Protein AF-A0A2N9I9S3-F1 (afdb_monomer_lite)

Foldseek 3Di:
DDDDDDDDDDDDDDDDDDDDDDDDDDDDDDDDDDDDDDDDDDDDDPDDDDDPPPDVVVVVVVVVVVVVVVVVVVVVVVVVVVVVVVVVVVVVVVVCVVVVPDDPCNVVVVPDDDPPPDDQQDQDDDPVPDDPVVSVVSVVVNCVVVVPD

pLDDT: mean 73.07, std 22.58, range [35.75, 98.62]

Structure (mmCIF, N/CA/C/O backbone):
data_AF-A0A2N9I9S3-F1
#
_entry.id   AF-A0A2N9I9S3-F1
#
loop_
_atom_site.group_PDB
_atom_site.id
_atom_site.type_symbol
_atom_site.label_atom_id
_atom_site.label_alt_id
_atom_site.label_comp_id
_atom_site.label_asym_id
_atom_site.label_entity_id
_atom_site.label_seq_id
_atom_site.pdbx_PDB_ins_code
_atom_site.Cartn_x
_atom_site.Cartn_y
_atom_site.Cartn_z
_atom_site.occupancy
_atom_site.B_iso_or_equiv
_atom_site.auth_seq_id
_atom_site.auth_comp_id
_atom_site.auth_asym_id
_atom_site.auth_atom_id
_atom_site.pdbx_PDB_model_num
ATOM 1 N N . MET A 1 1 ? 39.244 23.493 1.416 1.00 38.31 1 MET A N 1
ATOM 2 C CA . MET A 1 1 ? 38.904 24.466 0.357 1.00 38.31 1 MET A CA 1
ATOM 3 C C . MET A 1 1 ? 38.031 23.778 -0.684 1.00 38.31 1 MET A C 1
ATOM 5 O O . MET A 1 1 ? 38.474 22.745 -1.152 1.00 38.31 1 MET A O 1
ATOM 9 N N . ALA A 1 2 ? 36.848 24.363 -0.954 1.00 42.53 2 ALA A N 1
ATOM 10 C CA . ALA A 1 2 ? 35.969 24.317 -2.148 1.00 42.53 2 ALA A CA 1
ATOM 11 C C . ALA A 1 2 ? 35.662 22.952 -2.833 1.00 42.53 2 ALA A C 1
ATOM 13 O O . ALA A 1 2 ? 36.519 22.095 -2.947 1.00 42.53 2 ALA A O 1
ATOM 14 N N . LEU A 1 3 ? 34.470 22.667 -3.371 1.00 46.28 3 LEU A N 1
ATOM 15 C CA . LEU A 1 3 ? 33.440 23.550 -3.925 1.00 46.28 3 LEU A CA 1
ATOM 16 C C . LEU A 1 3 ? 32.084 22.808 -3.963 1.00 46.28 3 LEU A C 1
ATOM 18 O O . LEU A 1 3 ? 32.002 21.702 -4.498 1.00 46.28 3 LEU A O 1
ATOM 22 N N . LEU A 1 4 ? 31.023 23.417 -3.419 1.00 49.56 4 LEU A N 1
ATOM 23 C CA . LEU A 1 4 ? 29.641 22.952 -3.585 1.00 49.56 4 LEU A CA 1
ATOM 24 C C . LEU A 1 4 ? 29.190 23.186 -5.035 1.00 49.56 4 LEU A C 1
ATOM 26 O O . LEU A 1 4 ? 29.350 24.286 -5.561 1.00 49.56 4 LEU A O 1
ATOM 30 N N . ARG A 1 5 ? 28.601 22.170 -5.678 1.00 47.72 5 ARG A N 1
ATOM 31 C CA . ARG A 1 5 ? 27.991 22.300 -7.009 1.00 47.72 5 ARG A CA 1
ATOM 32 C C . ARG A 1 5 ? 26.516 22.680 -6.860 1.00 47.72 5 ARG A C 1
ATOM 34 O O . ARG A 1 5 ? 25.738 21.943 -6.261 1.00 47.72 5 ARG A O 1
ATOM 41 N N . SER A 1 6 ? 26.176 23.844 -7.400 1.00 46.59 6 SER A N 1
ATOM 42 C CA . SER A 1 6 ? 24.866 24.482 -7.322 1.00 46.59 6 SER A CA 1
ATOM 43 C C . SER A 1 6 ? 23.757 23.760 -8.093 1.00 46.59 6 SER A C 1
ATOM 45 O O . SER A 1 6 ? 23.956 23.189 -9.164 1.00 46.59 6 SER A O 1
ATOM 47 N N . ARG A 1 7 ? 22.578 23.871 -7.481 1.00 46.78 7 ARG A N 1
ATOM 48 C CA . ARG A 1 7 ? 21.200 23.598 -7.903 1.00 46.78 7 ARG A CA 1
ATOM 49 C C . ARG A 1 7 ? 20.900 24.075 -9.335 1.00 46.78 7 ARG A C 1
ATOM 51 O O . ARG A 1 7 ? 21.162 25.226 -9.662 1.00 46.78 7 ARG A O 1
ATOM 58 N N . GLY A 1 8 ? 20.332 23.192 -10.160 1.00 42.22 8 GLY A N 1
ATOM 59 C CA . GLY A 1 8 ? 19.790 23.526 -11.478 1.00 42.22 8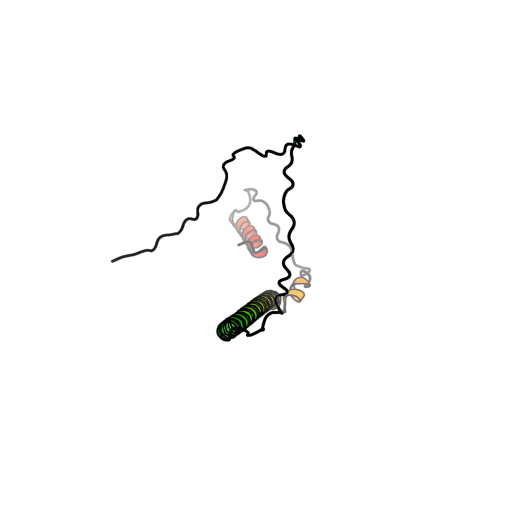 GLY A CA 1
ATOM 60 C C . GLY A 1 8 ? 18.335 23.983 -11.377 1.00 42.22 8 GLY A C 1
ATOM 61 O O . GLY A 1 8 ? 17.495 23.248 -10.861 1.00 42.22 8 GLY A O 1
ATOM 62 N N . GLU A 1 9 ? 18.049 25.186 -11.868 1.00 42.16 9 GLU A N 1
ATOM 63 C CA . GLU A 1 9 ? 16.698 25.675 -12.161 1.00 42.16 9 GLU A CA 1
ATOM 64 C C . GLU A 1 9 ? 16.420 25.511 -13.662 1.00 42.16 9 GLU A C 1
ATOM 66 O O . GLU A 1 9 ? 17.283 25.773 -14.499 1.00 42.16 9 GLU A O 1
ATOM 71 N N . ILE A 1 10 ? 15.218 25.041 -13.998 1.00 48.66 10 ILE A N 1
ATOM 72 C CA . ILE A 1 10 ? 14.730 24.842 -15.368 1.00 48.66 10 ILE A CA 1
ATOM 73 C C . ILE A 1 10 ? 13.762 25.996 -15.676 1.00 48.66 10 ILE A C 1
ATOM 75 O O . ILE A 1 10 ? 12.840 26.195 -14.882 1.00 48.66 10 ILE A O 1
ATOM 79 N N . PRO A 1 11 ? 13.893 26.741 -16.791 1.00 42.91 11 PRO A N 1
ATOM 80 C CA . PRO A 1 11 ? 12.895 27.737 -17.171 1.00 42.91 11 PRO A CA 1
ATOM 81 C C . PRO A 1 11 ? 11.671 27.073 -17.824 1.00 42.91 11 PRO A C 1
ATOM 83 O O . PRO A 1 11 ? 11.809 26.233 -18.714 1.00 42.91 11 PRO A O 1
ATOM 86 N N . SER A 1 12 ? 10.472 27.476 -17.405 1.00 47.69 12 SER A N 1
ATOM 87 C CA . SER A 1 12 ? 9.188 27.084 -18.007 1.00 47.69 12 SER A CA 1
ATOM 88 C C . SER A 1 12 ? 8.994 27.696 -19.408 1.00 47.69 12 SER A C 1
ATOM 90 O O . SER A 1 12 ? 9.326 28.869 -19.590 1.00 47.69 12 SER A O 1
ATOM 92 N N . PRO A 1 13 ? 8.395 26.984 -20.386 1.00 44.16 13 PRO A N 1
ATOM 93 C CA . PRO A 1 13 ? 8.016 27.562 -21.669 1.00 44.16 13 PRO A CA 1
ATOM 94 C C . PRO A 1 13 ? 6.534 27.971 -21.676 1.00 44.16 13 PRO A C 1
ATOM 96 O O . PRO A 1 13 ? 5.639 27.143 -21.531 1.00 44.16 13 PRO A O 1
ATOM 99 N N . GLY A 1 14 ? 6.279 29.258 -21.886 1.00 37.25 14 GLY A N 1
ATOM 100 C CA . GLY A 1 14 ? 4.961 29.837 -22.160 1.00 37.25 14 GLY A CA 1
ATOM 101 C C . GLY A 1 14 ? 5.047 31.352 -21.981 1.00 37.25 14 GLY A C 1
ATOM 102 O O . GLY A 1 14 ? 5.722 31.813 -21.073 1.00 37.25 14 GLY A O 1
ATOM 103 N N . GLN A 1 15 ? 4.450 32.222 -22.782 1.00 37.81 15 GLN A N 1
ATOM 104 C CA . GLN A 1 15 ? 3.574 32.109 -23.941 1.00 37.81 15 GLN A CA 1
ATOM 105 C C . GLN A 1 15 ? 3.516 33.556 -24.475 1.00 37.81 15 GLN A C 1
ATOM 107 O O . GLN A 1 15 ? 3.286 34.474 -23.693 1.00 37.81 15 GLN A O 1
ATOM 112 N N . GLY A 1 16 ? 3.779 33.787 -25.761 1.00 36.00 16 GLY A N 1
ATOM 113 C CA . GLY A 1 16 ? 3.768 35.127 -26.360 1.00 36.00 16 GLY A CA 1
ATOM 114 C C . GLY A 1 16 ? 3.283 35.038 -27.799 1.00 36.00 16 GLY A C 1
ATOM 115 O O . GLY A 1 16 ? 3.939 34.437 -28.642 1.00 36.00 16 GLY A O 1
ATOM 116 N N . GLN A 1 17 ? 2.079 35.547 -28.020 1.00 43.66 17 GLN A N 1
ATOM 117 C CA . GLN A 1 17 ? 1.264 35.447 -29.227 1.00 43.66 17 GLN A CA 1
ATOM 118 C C . GLN A 1 17 ? 1.747 36.428 -30.299 1.00 43.66 17 GLN A C 1
ATOM 120 O O . GLN A 1 17 ? 1.914 37.584 -29.956 1.00 43.66 17 GLN A O 1
ATOM 125 N N . ASN A 1 18 ? 1.878 35.990 -31.558 1.00 36.38 18 ASN A N 1
ATOM 126 C CA . ASN A 1 18 ? 1.796 36.777 -32.806 1.00 36.38 18 ASN A CA 1
ATOM 127 C C . ASN A 1 18 ? 1.487 35.732 -33.912 1.00 36.38 18 ASN A C 1
ATOM 129 O O . ASN A 1 18 ? 2.226 34.758 -34.006 1.00 36.38 18 ASN A O 1
ATOM 133 N N . GLY A 1 19 ? 0.407 35.722 -34.694 1.00 38.53 19 GLY A N 1
ATOM 134 C CA . GLY A 1 19 ? -0.384 36.816 -35.251 1.00 38.53 19 GLY A CA 1
ATOM 135 C C . GLY A 1 19 ? -0.078 36.899 -36.752 1.00 38.53 19 GLY A C 1
ATOM 136 O O . GLY A 1 19 ? 0.910 37.530 -37.091 1.00 38.53 19 GLY A O 1
ATOM 137 N N . GLU A 1 20 ? -0.908 36.240 -37.582 1.00 39.75 20 GLU A N 1
ATOM 138 C CA . GLU A 1 20 ? -0.995 36.341 -39.064 1.00 39.75 20 GLU A CA 1
ATOM 139 C C . GLU A 1 20 ? 0.251 35.873 -39.864 1.00 39.75 20 GLU A C 1
ATOM 141 O O . GLU A 1 20 ? 1.381 35.988 -39.426 1.00 39.75 20 GLU A O 1
ATOM 146 N N . GLU A 1 21 ? 0.172 35.210 -41.022 1.00 39.56 21 GLU A N 1
ATOM 147 C CA . GLU A 1 21 ? -0.714 35.414 -42.168 1.00 39.56 21 GLU A CA 1
ATOM 148 C C . GLU A 1 21 ? -0.629 34.171 -43.098 1.00 39.56 21 GLU A C 1
ATOM 150 O O . GLU A 1 21 ? 0.455 33.646 -43.358 1.00 39.56 21 GLU A O 1
ATOM 155 N N . ILE A 1 22 ? -1.764 33.675 -43.603 1.00 52.44 22 ILE A N 1
ATOM 156 C CA . ILE A 1 22 ? -1.828 32.669 -44.682 1.00 52.44 22 ILE A CA 1
ATOM 157 C C . ILE A 1 22 ? -2.216 33.409 -45.966 1.00 52.44 22 ILE A C 1
ATOM 159 O O . ILE A 1 22 ? -3.305 33.981 -45.982 1.00 52.44 22 ILE A O 1
ATOM 163 N N . PRO A 1 23 ? -1.472 33.302 -47.081 1.00 50.09 23 PRO A N 1
ATOM 164 C CA . PRO A 1 23 ? -2.030 33.625 -48.385 1.00 50.09 23 PRO A CA 1
ATOM 165 C C . PRO A 1 23 ? -2.483 32.345 -49.090 1.00 50.09 23 PRO A C 1
ATOM 167 O O . PRO A 1 23 ? -1.709 31.414 -49.325 1.00 50.09 23 PRO A O 1
ATOM 170 N N . ARG A 1 24 ? -3.769 32.310 -49.440 1.00 48.00 24 ARG A N 1
ATOM 171 C CA . ARG A 1 24 ? -4.410 31.263 -50.237 1.00 48.00 24 ARG A CA 1
ATOM 172 C C . ARG A 1 24 ? -5.287 31.941 -51.287 1.00 48.00 24 ARG A C 1
ATOM 174 O O . ARG A 1 24 ? -6.465 32.179 -51.050 1.00 48.00 24 ARG A O 1
ATOM 181 N N . ASN A 1 25 ? -4.711 32.312 -52.427 1.00 37.75 25 ASN A N 1
ATOM 182 C CA . ASN A 1 25 ? -5.408 32.978 -53.534 1.00 37.75 25 ASN A CA 1
ATOM 183 C C . ASN A 1 25 ? -4.393 33.208 -54.669 1.00 37.75 25 ASN A C 1
ATOM 185 O O . ASN A 1 25 ? -3.271 33.605 -54.406 1.00 37.75 25 ASN A O 1
ATOM 189 N N . GLY A 1 26 ? -4.665 32.975 -55.948 1.00 35.75 26 GLY A N 1
ATOM 190 C CA . GLY A 1 26 ? -5.873 32.571 -56.649 1.00 35.75 26 GLY A CA 1
ATOM 191 C C . GLY A 1 26 ? -5.503 32.279 -58.109 1.00 35.75 26 GLY A C 1
ATOM 192 O O . GLY A 1 26 ? -4.431 32.650 -58.585 1.00 35.75 26 GLY A O 1
ATOM 193 N N . ALA A 1 27 ? -6.381 31.567 -58.806 1.00 42.88 27 ALA A N 1
ATOM 194 C CA . ALA A 1 27 ? -6.242 31.274 -60.223 1.00 42.88 27 ALA A CA 1
ATOM 195 C C . ALA A 1 27 ? -6.259 32.564 -61.066 1.00 42.88 27 ALA A C 1
ATOM 197 O O . ALA A 1 27 ? -7.166 33.382 -60.933 1.00 42.88 27 ALA A O 1
ATOM 198 N N . GLY A 1 28 ? -5.292 32.697 -61.974 1.00 36.00 28 GLY A N 1
ATOM 199 C CA . GLY A 1 28 ? -5.227 33.748 -62.986 1.00 36.00 28 GLY A CA 1
ATOM 200 C C . GLY A 1 28 ? -4.654 33.177 -64.280 1.00 36.00 28 GLY A C 1
ATOM 201 O O . GLY A 1 28 ? -3.460 32.927 -64.391 1.00 36.00 28 GLY A O 1
ATOM 202 N N . ARG A 1 29 ? -5.542 32.915 -65.236 1.00 42.66 29 ARG A N 1
ATOM 203 C CA . ARG A 1 29 ? -5.288 32.397 -66.585 1.00 42.66 29 ARG A CA 1
ATOM 204 C C . ARG A 1 29 ? -5.063 33.574 -67.546 1.00 42.66 29 ARG A C 1
ATOM 206 O O . ARG A 1 29 ? -5.919 34.446 -67.595 1.00 42.66 29 ARG A O 1
ATOM 213 N N . ASN A 1 30 ? -3.968 33.567 -68.312 1.00 39.00 30 ASN A N 1
ATOM 214 C CA . ASN A 1 30 ? -3.766 34.243 -69.618 1.00 39.00 30 ASN A CA 1
ATOM 215 C C . ASN A 1 30 ? -2.370 33.820 -70.131 1.00 39.00 30 ASN A C 1
ATOM 217 O O . ASN A 1 30 ? -1.398 34.045 -69.424 1.00 39.00 30 ASN A O 1
ATOM 221 N N . GLN A 1 31 ? -2.160 33.003 -71.173 1.00 43.19 31 GLN A N 1
ATOM 222 C CA . GLN A 1 31 ? -2.475 33.097 -72.614 1.00 43.19 31 GLN A CA 1
ATOM 223 C C . GLN A 1 31 ? -1.848 34.302 -73.348 1.00 43.19 31 GLN A C 1
ATOM 225 O O . GLN A 1 31 ? -2.464 35.357 -73.418 1.00 43.19 31 GLN A O 1
ATOM 230 N N . ASN A 1 32 ? -0.657 34.102 -73.941 1.00 41.44 32 ASN A N 1
ATOM 231 C CA . ASN A 1 32 ? -0.304 34.483 -75.328 1.00 41.44 32 ASN A CA 1
ATOM 232 C C . ASN A 1 32 ? 1.071 33.879 -75.710 1.00 41.44 32 ASN A C 1
ATOM 234 O O . ASN A 1 32 ? 1.997 33.977 -74.913 1.00 41.44 32 ASN A O 1
ATOM 238 N N . GLN A 1 33 ? 1.144 33.014 -76.739 1.00 42.91 33 GLN A N 1
ATOM 239 C CA . GLN A 1 33 ? 1.649 33.280 -78.116 1.00 42.91 33 GLN A CA 1
ATOM 240 C C . GLN A 1 33 ? 3.152 33.649 -78.141 1.00 42.91 33 GLN A C 1
ATOM 242 O O . GLN A 1 33 ? 3.563 34.533 -77.412 1.00 42.91 33 GLN A O 1
ATOM 247 N N . ASN A 1 34 ? 4.052 33.085 -78.949 1.00 46.00 34 ASN A N 1
ATOM 248 C CA . ASN A 1 34 ? 3.941 32.322 -80.187 1.00 46.00 34 ASN A CA 1
ATOM 249 C C . ASN A 1 34 ? 5.303 31.646 -80.481 1.00 46.00 34 ASN A C 1
ATOM 251 O O . ASN A 1 34 ? 6.341 32.210 -80.154 1.00 46.00 34 ASN A O 1
ATOM 255 N N . GLN A 1 35 ? 5.225 30.466 -81.103 1.00 48.84 35 GLN A N 1
ATOM 256 C CA . GLN A 1 35 ? 6.032 29.929 -82.214 1.00 48.84 35 GLN A CA 1
ATOM 257 C C . GLN A 1 35 ? 7.552 30.161 -82.251 1.00 48.84 35 GLN A C 1
ATOM 259 O O . GLN A 1 35 ? 7.999 31.295 -82.308 1.00 48.84 35 GLN A O 1
ATOM 264 N N . ASN A 1 36 ? 8.300 29.055 -82.367 1.00 46.88 36 ASN A N 1
ATOM 265 C CA . ASN A 1 36 ? 9.294 28.827 -83.426 1.00 46.88 36 ASN A CA 1
ATOM 266 C C . ASN A 1 36 ? 9.496 27.306 -83.578 1.00 46.88 36 ASN A C 1
ATOM 268 O O . ASN A 1 36 ? 10.108 26.665 -82.724 1.00 46.88 36 ASN A O 1
ATOM 272 N N . ASP A 1 37 ? 8.925 26.746 -84.645 1.00 46.38 37 ASP A N 1
ATOM 273 C CA . ASP A 1 37 ? 9.265 25.432 -85.196 1.00 46.38 37 ASP A CA 1
ATOM 274 C C . ASP A 1 37 ? 10.588 25.552 -85.960 1.00 46.38 37 ASP A C 1
ATOM 276 O O . ASP A 1 37 ? 10.662 26.341 -86.898 1.00 46.38 37 ASP A O 1
ATOM 280 N N . GLU A 1 38 ? 11.599 24.744 -85.635 1.00 46.72 38 GLU A N 1
ATOM 281 C CA . GLU A 1 38 ? 12.646 24.401 -86.604 1.00 46.72 38 GLU A CA 1
ATOM 282 C C . GLU A 1 38 ? 13.429 23.146 -86.183 1.00 46.72 38 GLU A C 1
ATOM 284 O O . GLU A 1 38 ? 14.008 23.089 -85.101 1.00 46.72 38 GLU A O 1
ATOM 289 N N . GLY A 1 39 ? 13.501 22.155 -87.079 1.00 40.00 39 GLY A N 1
ATOM 290 C CA . GLY A 1 39 ? 14.684 21.290 -87.175 1.00 40.00 39 GLY A CA 1
ATOM 291 C C . GLY A 1 39 ? 14.571 19.846 -86.677 1.00 40.00 39 GLY A C 1
ATOM 292 O O . GLY A 1 39 ? 15.086 19.483 -85.626 1.00 40.00 39 GLY A O 1
ATOM 293 N N . SER A 1 40 ? 14.010 18.984 -87.521 1.00 49.53 40 SER A N 1
ATOM 294 C CA . SER A 1 40 ? 14.215 17.529 -87.524 1.00 49.53 40 SER A CA 1
ATOM 295 C C . SER A 1 40 ? 15.701 17.139 -87.659 1.00 49.53 40 SER A C 1
ATOM 297 O O . SER A 1 40 ? 16.382 17.670 -88.531 1.00 49.53 40 SER A O 1
ATOM 299 N N . SER A 1 41 ? 16.193 16.155 -86.893 1.00 46.97 41 SER A N 1
ATOM 300 C CA . SER A 1 41 ? 17.019 15.063 -87.448 1.00 46.97 41 SER A CA 1
ATOM 301 C C . SER A 1 41 ? 17.244 13.925 -86.446 1.00 46.97 41 SER A C 1
ATOM 303 O O . SER A 1 41 ? 17.453 14.111 -85.249 1.00 46.97 41 SER A O 1
ATOM 305 N N . ALA A 1 42 ? 17.165 12.712 -86.981 1.00 45.81 42 ALA A N 1
ATOM 306 C CA . ALA A 1 42 ? 17.396 11.451 -86.309 1.00 45.81 42 ALA A CA 1
ATOM 307 C C . ALA A 1 42 ? 18.846 11.297 -85.822 1.00 45.81 42 ALA A C 1
ATOM 309 O O . ALA A 1 42 ? 19.782 11.571 -86.568 1.00 45.81 42 ALA A O 1
ATOM 310 N N . ASN A 1 43 ? 19.038 10.705 -84.640 1.00 48.09 43 ASN A N 1
ATOM 311 C CA . ASN A 1 43 ? 20.228 9.897 -84.401 1.00 48.09 43 ASN A CA 1
ATOM 312 C C . ASN A 1 43 ? 19.909 8.712 -83.485 1.00 48.09 43 ASN A C 1
ATOM 314 O O . ASN A 1 43 ? 19.555 8.858 -82.315 1.00 48.09 43 ASN A O 1
ATOM 318 N N . GLN A 1 44 ? 20.019 7.523 -84.067 1.00 54.25 44 GLN A N 1
ATOM 319 C CA . GLN A 1 44 ? 19.960 6.250 -83.381 1.00 54.25 44 GLN A CA 1
ATOM 320 C C . GLN A 1 44 ? 21.259 6.049 -82.597 1.00 54.25 44 GLN A C 1
ATOM 322 O O . GLN A 1 44 ? 22.283 5.706 -83.174 1.00 54.25 44 GLN A O 1
ATOM 327 N N . ASN A 1 45 ? 21.208 6.180 -81.273 1.00 50.06 45 ASN A N 1
ATOM 328 C CA . ASN A 1 45 ? 22.247 5.628 -80.408 1.00 50.06 45 ASN A CA 1
ATOM 329 C C . ASN A 1 45 ? 21.608 4.697 -79.379 1.00 50.06 45 ASN A C 1
ATOM 331 O O . ASN A 1 45 ? 21.283 5.063 -78.251 1.00 50.06 45 ASN A O 1
ATOM 335 N N . ARG A 1 46 ? 21.389 3.458 -79.823 1.00 50.03 46 ARG A N 1
ATOM 336 C CA . ARG A 1 46 ? 21.033 2.321 -78.978 1.00 50.03 46 ARG A CA 1
ATOM 337 C C . ARG A 1 46 ? 22.248 1.984 -78.113 1.00 50.03 46 ARG A C 1
ATOM 339 O O . ARG A 1 46 ? 23.126 1.247 -78.545 1.00 50.03 46 ARG A O 1
ATOM 346 N N . VAL A 1 47 ? 22.299 2.535 -76.904 1.00 51.03 47 VAL A N 1
ATOM 347 C CA . VAL A 1 47 ? 23.284 2.155 -75.882 1.00 51.03 47 VAL A CA 1
ATOM 348 C C . VAL A 1 47 ? 22.912 0.761 -75.349 1.00 51.03 47 VAL A C 1
ATOM 350 O O . VAL A 1 47 ? 21.787 0.590 -74.869 1.00 51.03 47 VAL A O 1
ATOM 353 N N . PRO A 1 48 ? 23.787 -0.258 -75.434 1.00 52.69 48 PRO A N 1
ATOM 354 C CA . PRO A 1 48 ? 23.544 -1.543 -74.787 1.00 52.69 48 PRO A CA 1
ATOM 355 C C . PRO A 1 48 ? 23.576 -1.410 -73.257 1.00 52.69 48 PRO A C 1
ATOM 357 O O . PRO A 1 48 ? 24.344 -0.631 -72.700 1.00 52.69 48 PRO A O 1
ATOM 360 N N . HIS A 1 49 ? 22.713 -2.185 -72.602 1.00 50.53 49 HIS A N 1
ATOM 361 C CA . HIS A 1 49 ? 22.475 -2.254 -71.159 1.00 50.53 49 HIS A CA 1
ATOM 362 C C . HIS A 1 49 ? 23.728 -2.364 -70.262 1.00 50.53 49 HIS A C 1
ATOM 364 O O . HIS A 1 49 ? 24.772 -2.849 -70.700 1.00 50.53 49 HIS A O 1
ATOM 370 N N . PRO A 1 50 ? 23.618 -1.931 -68.986 1.00 50.69 50 PRO A N 1
ATOM 371 C CA . PRO A 1 50 ? 24.756 -1.724 -68.102 1.00 50.69 50 PRO A CA 1
ATOM 372 C C . PRO A 1 50 ? 25.396 -3.052 -67.698 1.00 50.69 50 PRO A C 1
ATOM 374 O O . PRO A 1 50 ? 24.732 -3.945 -67.172 1.00 50.69 50 PRO A O 1
ATOM 377 N N . SER A 1 51 ? 26.711 -3.151 -67.895 1.00 51.53 51 SER A N 1
ATOM 378 C CA . SER A 1 51 ? 27.527 -4.167 -67.241 1.00 51.53 51 SER A CA 1
ATOM 379 C C . SER A 1 51 ? 27.422 -3.950 -65.734 1.00 51.53 51 SER A C 1
ATOM 381 O O . SER A 1 51 ? 27.901 -2.952 -65.194 1.00 51.53 51 SER A O 1
ATOM 383 N N . GLN A 1 52 ? 26.715 -4.857 -65.068 1.00 57.03 52 GLN A N 1
ATOM 384 C CA . GLN A 1 52 ? 26.494 -4.871 -63.632 1.00 57.03 52 GLN A CA 1
ATOM 385 C C . GLN A 1 52 ? 27.781 -5.338 -62.940 1.00 57.03 52 GLN A C 1
ATOM 387 O O . GLN A 1 52 ? 27.847 -6.417 -62.361 1.00 57.03 52 GLN A O 1
ATOM 392 N N . VAL A 1 53 ? 28.837 -4.530 -63.028 1.00 52.69 53 VAL A N 1
ATOM 393 C CA . VAL A 1 53 ? 30.015 -4.696 -62.180 1.00 52.69 53 VAL A CA 1
ATOM 394 C C . VAL A 1 53 ? 29.692 -3.955 -60.892 1.00 52.69 53 VAL A C 1
ATOM 396 O O . VAL A 1 53 ? 29.813 -2.735 -60.807 1.00 52.69 53 VAL A O 1
ATOM 399 N N . ALA A 1 54 ? 29.159 -4.679 -59.910 1.00 60.03 54 ALA A N 1
ATOM 400 C CA . ALA A 1 54 ? 28.993 -4.123 -58.579 1.00 60.03 54 ALA A CA 1
ATOM 401 C C . ALA A 1 54 ? 30.378 -3.709 -58.064 1.00 60.03 54 ALA A C 1
ATOM 403 O O . ALA A 1 54 ? 31.263 -4.554 -57.942 1.00 60.03 54 ALA A O 1
ATOM 404 N N . ASP A 1 55 ? 30.564 -2.416 -57.783 1.00 58.47 55 ASP A N 1
ATOM 405 C CA . ASP A 1 55 ? 31.755 -1.907 -57.102 1.00 58.47 55 ASP A CA 1
ATOM 406 C C . ASP A 1 55 ? 31.974 -2.719 -55.810 1.00 58.47 55 ASP A C 1
ATOM 408 O O . ASP A 1 55 ? 31.154 -2.612 -54.885 1.00 58.47 55 ASP A O 1
ATOM 412 N N . PRO A 1 56 ? 33.063 -3.500 -55.685 1.00 61.47 56 PRO A N 1
ATOM 413 C CA . PRO A 1 56 ? 33.308 -4.320 -54.497 1.00 61.47 56 PRO A CA 1
ATOM 414 C C . PRO A 1 56 ? 33.399 -3.472 -53.215 1.00 61.47 56 PRO A C 1
ATOM 416 O O . PRO A 1 56 ? 33.031 -3.922 -52.130 1.00 61.47 56 PRO A O 1
ATOM 419 N N . THR A 1 57 ? 33.787 -2.200 -53.342 1.00 62.19 57 THR A N 1
ATOM 420 C CA . THR A 1 57 ? 33.832 -1.220 -52.248 1.00 62.19 57 THR A CA 1
ATOM 421 C C . THR A 1 57 ? 32.444 -0.856 -51.700 1.00 62.19 57 THR A C 1
ATOM 423 O O . THR A 1 57 ? 32.303 -0.660 -50.493 1.00 62.19 57 THR A O 1
ATOM 426 N N . LYS A 1 58 ? 31.403 -0.797 -52.547 1.00 64.00 58 LYS A N 1
ATOM 427 C CA . LYS A 1 58 ? 30.024 -0.483 -52.115 1.00 64.00 58 LYS A CA 1
ATOM 428 C C . LYS A 1 58 ? 29.400 -1.657 -51.356 1.00 64.00 58 LYS A C 1
ATOM 430 O O . LYS A 1 58 ? 28.850 -1.463 -50.278 1.00 64.00 58 LYS A O 1
ATOM 435 N N . SER A 1 59 ? 29.618 -2.883 -51.836 1.00 75.62 59 SER A N 1
ATOM 436 C CA . SER A 1 59 ? 29.130 -4.108 -51.186 1.00 75.62 59 SER A CA 1
ATOM 437 C C . SER A 1 59 ? 29.687 -4.300 -49.765 1.00 75.62 59 SER A C 1
ATOM 439 O O .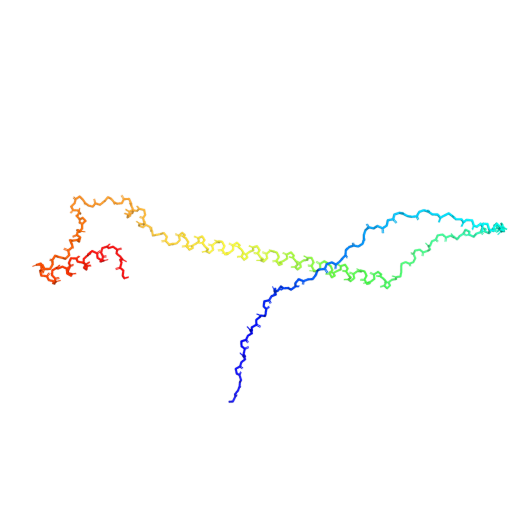 SER A 1 59 ? 28.951 -4.689 -48.857 1.00 75.62 59 SER A O 1
ATOM 441 N N . ALA A 1 60 ? 30.958 -3.958 -49.529 1.00 82.44 60 ALA A N 1
ATOM 442 C CA . ALA A 1 60 ? 31.551 -4.027 -48.193 1.00 82.44 60 ALA A CA 1
ATOM 443 C C . ALA A 1 60 ? 30.974 -2.977 -47.222 1.00 82.44 60 ALA A C 1
ATOM 445 O O . ALA A 1 60 ? 30.810 -3.259 -46.031 1.00 82.44 60 ALA A O 1
ATOM 446 N N . ALA A 1 61 ? 30.660 -1.772 -47.710 1.00 87.38 61 ALA A N 1
ATOM 447 C CA . ALA A 1 61 ? 30.005 -0.736 -46.913 1.00 87.38 61 ALA A CA 1
ATOM 448 C C . ALA A 1 61 ? 28.560 -1.131 -46.558 1.00 87.38 61 ALA A C 1
ATOM 450 O O . ALA A 1 61 ? 28.164 -1.013 -45.397 1.00 87.38 61 ALA A O 1
ATOM 451 N N . ASP A 1 62 ? 27.821 -1.693 -47.517 1.00 88.25 62 ASP A N 1
ATOM 452 C CA . ASP A 1 62 ? 26.450 -2.173 -47.318 1.00 88.25 62 ASP A CA 1
ATOM 453 C C . ASP A 1 62 ? 26.385 -3.342 -46.325 1.00 88.25 62 ASP A C 1
ATOM 455 O O . ASP A 1 62 ? 25.525 -3.364 -45.443 1.00 88.25 62 ASP A O 1
ATOM 459 N N . ALA A 1 63 ? 27.339 -4.278 -46.388 1.00 91.00 63 ALA A N 1
ATOM 460 C CA . ALA A 1 63 ? 27.434 -5.381 -45.430 1.00 91.00 63 ALA A CA 1
ATOM 461 C C . ALA A 1 63 ? 27.689 -4.885 -43.994 1.00 91.00 63 ALA A C 1
ATOM 463 O O . ALA A 1 63 ? 27.088 -5.381 -43.038 1.00 91.00 63 ALA A O 1
ATOM 464 N N . ARG A 1 64 ? 28.542 -3.864 -43.826 1.00 92.06 64 ARG A N 1
ATOM 465 C CA . ARG A 1 64 ? 28.787 -3.233 -42.517 1.00 92.06 64 ARG A CA 1
ATOM 466 C C . ARG A 1 64 ? 27.553 -2.490 -42.007 1.00 92.06 64 ARG A C 1
ATOM 468 O O . ARG A 1 64 ? 27.236 -2.593 -40.823 1.00 92.06 64 ARG A O 1
ATOM 475 N N . ALA A 1 65 ? 26.839 -1.789 -42.888 1.00 93.56 65 ALA A N 1
ATOM 476 C CA . ALA A 1 65 ? 25.597 -1.103 -42.545 1.00 93.56 65 ALA A CA 1
ATOM 477 C C . ALA A 1 65 ? 24.490 -2.090 -42.132 1.00 93.56 65 ALA A C 1
ATOM 479 O O . ALA A 1 65 ? 23.777 -1.844 -41.158 1.00 93.56 65 ALA A O 1
ATOM 480 N N . ALA A 1 66 ? 24.378 -3.228 -42.823 1.00 94.94 66 ALA A N 1
ATOM 481 C CA . ALA A 1 66 ? 23.440 -4.291 -42.475 1.00 94.94 66 ALA A CA 1
ATOM 482 C C . ALA A 1 66 ? 23.742 -4.886 -41.092 1.00 94.94 66 ALA A C 1
ATOM 484 O O . ALA A 1 66 ? 22.833 -4.982 -40.267 1.00 94.94 66 ALA A O 1
ATOM 485 N N . LYS A 1 67 ? 25.017 -5.185 -40.804 1.00 95.50 67 LYS A N 1
ATOM 486 C CA . LYS A 1 67 ? 25.445 -5.697 -39.494 1.00 95.50 67 LYS A CA 1
ATOM 487 C C . LYS A 1 67 ? 25.119 -4.720 -38.359 1.00 95.50 67 LYS A C 1
ATOM 489 O O . LYS A 1 67 ? 24.552 -5.118 -37.348 1.00 95.50 67 LYS A O 1
ATOM 494 N N . LEU A 1 68 ? 25.418 -3.431 -38.540 1.00 96.81 68 LEU A N 1
ATOM 495 C CA . LEU A 1 68 ? 25.109 -2.406 -37.537 1.00 96.81 68 LEU A CA 1
ATOM 496 C C . LEU A 1 68 ? 23.594 -2.273 -37.306 1.00 96.81 68 LEU A C 1
ATOM 498 O O . LEU A 1 68 ? 23.137 -2.104 -36.177 1.00 96.81 68 LEU A O 1
ATOM 502 N N . LYS A 1 69 ? 22.796 -2.365 -38.374 1.00 96.88 69 LYS A N 1
ATOM 503 C CA . LYS A 1 69 ? 21.332 -2.324 -38.287 1.00 96.88 69 LYS A CA 1
ATOM 504 C C . LYS A 1 69 ? 20.773 -3.5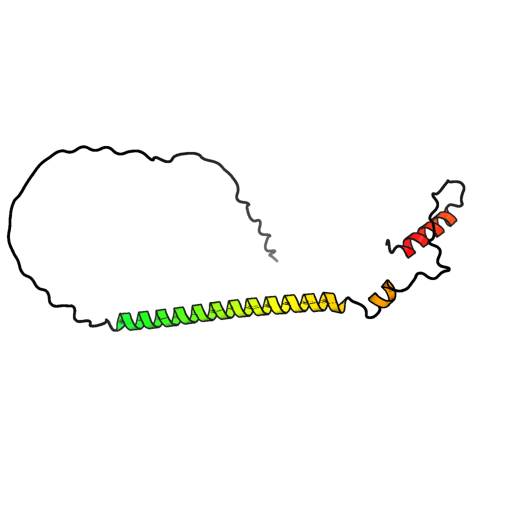15 -37.505 1.00 96.88 69 LYS A C 1
ATOM 506 O O . LYS A 1 69 ? 19.799 -3.347 -36.771 1.00 96.88 69 LYS A O 1
ATOM 511 N N . GLU A 1 70 ? 21.366 -4.692 -37.670 1.00 97.56 70 GLU A N 1
ATOM 512 C CA . GLU A 1 70 ? 21.003 -5.892 -36.919 1.00 97.56 70 GLU A CA 1
ATOM 513 C C . GLU A 1 70 ? 21.340 -5.750 -35.430 1.00 97.56 70 GLU A C 1
ATOM 515 O O . GLU A 1 70 ? 20.465 -5.958 -34.594 1.00 97.56 70 GLU A O 1
ATOM 520 N N . GLU A 1 71 ? 22.535 -5.260 -35.100 1.00 97.75 71 GLU A N 1
ATOM 521 C CA . GLU A 1 71 ? 22.962 -5.021 -33.714 1.00 97.75 71 GLU A CA 1
ATOM 522 C C . GLU A 1 71 ? 22.066 -3.994 -32.996 1.00 97.75 71 GLU A C 1
ATOM 524 O O . GLU A 1 71 ? 21.619 -4.212 -31.870 1.00 97.75 71 GLU A O 1
ATOM 529 N N . LEU A 1 72 ? 21.691 -2.900 -33.673 1.00 97.88 72 LEU A N 1
ATOM 530 C CA . LEU A 1 72 ? 20.746 -1.917 -33.124 1.00 97.88 72 LEU A CA 1
ATOM 531 C C . LEU A 1 72 ? 19.342 -2.498 -32.913 1.00 97.88 72 LEU A C 1
ATOM 533 O O . LEU A 1 72 ? 18.634 -2.102 -31.980 1.00 97.88 72 LEU A O 1
ATOM 537 N N . LYS A 1 73 ? 18.917 -3.423 -33.781 1.00 98.12 73 LYS A N 1
ATOM 538 C CA . LYS A 1 73 ? 17.643 -4.129 -33.629 1.00 98.12 73 LYS A CA 1
ATOM 539 C C . LYS A 1 73 ? 17.694 -5.069 -32.427 1.00 98.12 73 LYS A C 1
ATOM 541 O O . LYS A 1 73 ? 16.753 -5.066 -31.637 1.00 98.12 73 LYS A O 1
ATOM 546 N N . GLU A 1 74 ? 18.784 -5.814 -32.265 1.00 98.38 74 GLU A N 1
ATOM 547 C CA . GLU A 1 74 ? 18.992 -6.690 -31.114 1.00 98.38 74 GLU A CA 1
ATOM 548 C C . GLU A 1 74 ? 19.004 -5.890 -29.808 1.00 98.38 74 GLU A C 1
ATOM 550 O O . GLU A 1 74 ? 18.240 -6.199 -28.895 1.00 98.38 74 GLU A O 1
ATOM 555 N N . MET A 1 75 ? 19.767 -4.795 -29.747 1.00 98.12 75 MET A N 1
ATOM 556 C CA . MET A 1 75 ? 19.816 -3.923 -28.571 1.00 98.12 75 MET A CA 1
ATOM 557 C C . MET A 1 75 ? 18.427 -3.371 -28.217 1.00 98.12 75 MET A C 1
ATOM 559 O O . MET A 1 75 ? 18.052 -3.321 -27.044 1.00 98.12 75 MET A O 1
ATOM 563 N N . ARG A 1 76 ? 17.623 -2.982 -29.217 1.00 98.19 76 ARG A N 1
ATOM 564 C CA . ARG A 1 76 ? 16.244 -2.523 -28.988 1.00 98.19 76 ARG A CA 1
ATOM 565 C C . ARG A 1 76 ? 15.372 -3.621 -28.378 1.00 98.19 76 ARG A C 1
ATOM 567 O O . ARG A 1 76 ? 14.605 -3.322 -27.461 1.00 98.19 76 ARG A O 1
ATOM 574 N N . GLU A 1 77 ? 15.469 -4.855 -28.865 1.00 98.62 77 GLU A N 1
ATOM 575 C CA . GLU A 1 77 ? 14.704 -5.973 -28.303 1.00 98.62 77 GLU A CA 1
ATOM 576 C C . GLU A 1 77 ? 15.186 -6.339 -26.895 1.00 98.62 77 GLU A C 1
ATOM 578 O O . GLU A 1 77 ? 14.355 -6.488 -26.000 1.00 98.62 77 GLU A O 1
ATOM 583 N N . GLN A 1 78 ? 16.497 -6.358 -26.638 1.00 98.44 78 GLN A N 1
ATOM 584 C CA . GLN A 1 78 ? 17.027 -6.584 -25.288 1.00 98.44 78 GLN A CA 1
ATOM 585 C C . GLN A 1 78 ? 16.551 -5.510 -24.297 1.00 98.44 78 GLN A C 1
ATOM 587 O O . GLN A 1 78 ? 16.118 -5.829 -23.191 1.00 98.44 78 GLN A O 1
ATOM 592 N N . MET A 1 79 ? 16.545 -4.235 -24.697 1.00 98.25 79 MET A N 1
ATOM 593 C CA . MET A 1 79 ? 16.028 -3.143 -23.862 1.00 98.25 79 MET A CA 1
ATOM 594 C C . MET A 1 79 ? 14.529 -3.285 -23.578 1.00 98.25 79 MET A C 1
ATOM 596 O O . MET A 1 79 ? 14.062 -2.970 -22.479 1.00 98.25 79 MET A O 1
ATOM 600 N N . LYS A 1 80 ? 13.757 -3.762 -24.558 1.00 98.44 80 LYS A N 1
ATOM 601 C CA . LYS A 1 80 ? 12.325 -4.030 -24.398 1.00 98.44 80 LYS A CA 1
ATOM 602 C C . LYS A 1 80 ? 12.082 -5.194 -23.439 1.00 98.44 80 LYS A C 1
ATOM 604 O O . LYS A 1 80 ? 11.212 -5.082 -22.575 1.00 98.44 80 LYS A O 1
ATOM 609 N N . GLU A 1 81 ? 12.868 -6.257 -23.551 1.00 98.50 81 GLU A N 1
ATOM 610 C CA . GLU A 1 81 ? 12.810 -7.411 -22.656 1.00 98.50 81 GLU A CA 1
ATOM 611 C C . GLU A 1 81 ? 13.196 -7.017 -21.225 1.00 98.50 81 GLU A C 1
ATOM 613 O O . GLU A 1 81 ? 12.436 -7.254 -20.288 1.00 98.50 81 GLU A O 1
ATOM 618 N N . MET A 1 82 ? 14.291 -6.273 -21.048 1.00 98.25 82 MET A N 1
ATOM 619 C CA . MET A 1 82 ? 14.687 -5.740 -19.743 1.00 98.25 82 MET A CA 1
ATOM 620 C C . MET A 1 82 ? 13.585 -4.865 -19.126 1.00 98.25 82 MET A C 1
ATOM 622 O O . MET A 1 82 ? 13.263 -5.008 -17.946 1.00 98.25 82 MET A O 1
ATOM 626 N N . LYS A 1 83 ? 12.944 -3.994 -19.918 1.00 98.12 83 LYS A N 1
ATOM 627 C CA . LYS A 1 83 ? 11.797 -3.193 -19.456 1.00 98.12 83 LYS A CA 1
ATOM 628 C C . LYS A 1 83 ? 10.629 -4.078 -19.012 1.00 98.12 83 LYS A C 1
ATOM 630 O O . LYS A 1 83 ? 9.995 -3.781 -17.997 1.00 98.12 83 LYS A O 1
ATOM 635 N N . SER A 1 84 ? 10.345 -5.146 -19.757 1.00 98.31 84 SER A N 1
ATOM 636 C CA . SER A 1 84 ? 9.311 -6.125 -19.409 1.00 98.31 84 SER A CA 1
ATOM 637 C C . SER A 1 84 ? 9.619 -6.801 -18.073 1.00 98.31 84 SER A C 1
ATOM 639 O O . SER A 1 84 ? 8.783 -6.788 -17.170 1.00 98.31 84 SER A O 1
ATOM 641 N N . GLN A 1 85 ? 10.850 -7.285 -17.892 1.00 98.38 85 GLN A N 1
ATOM 642 C CA . GLN A 1 85 ? 11.288 -7.950 -16.664 1.00 98.38 85 GLN A CA 1
ATOM 643 C C . GLN A 1 85 ? 11.251 -7.025 -15.449 1.00 98.38 85 GLN A C 1
ATOM 645 O O . GLN A 1 85 ? 10.767 -7.421 -14.388 1.00 98.38 85 GLN A O 1
ATOM 650 N N . VAL A 1 86 ? 11.701 -5.774 -15.594 1.00 98.00 86 VAL A N 1
ATOM 651 C CA . VAL A 1 86 ? 11.615 -4.776 -14.517 1.00 98.00 86 VAL A CA 1
ATOM 652 C C . VAL A 1 86 ? 10.156 -4.531 -14.133 1.00 98.00 86 VAL A C 1
ATOM 654 O O . VAL A 1 86 ? 9.834 -4.533 -12.944 1.00 98.00 86 VAL A O 1
ATOM 657 N N . LYS A 1 87 ? 9.254 -4.389 -15.114 1.00 97.94 87 LYS A N 1
ATOM 658 C CA . LYS A 1 87 ? 7.817 -4.221 -14.852 1.00 97.94 87 LYS A CA 1
ATOM 659 C C . LYS A 1 87 ? 7.217 -5.450 -14.162 1.00 97.94 87 LYS A C 1
ATOM 661 O O . LYS A 1 87 ? 6.484 -5.293 -13.190 1.00 97.94 87 LYS A O 1
ATOM 666 N N . ALA A 1 88 ? 7.546 -6.654 -14.626 1.00 97.56 88 ALA A N 1
ATOM 667 C CA . ALA A 1 88 ? 7.073 -7.904 -14.037 1.00 97.56 88 ALA A CA 1
ATOM 668 C C . ALA A 1 88 ? 7.556 -8.065 -12.586 1.00 97.56 88 ALA A C 1
ATOM 670 O O . ALA A 1 88 ? 6.774 -8.406 -11.698 1.00 97.56 88 ALA A O 1
ATOM 671 N N . LYS A 1 89 ? 8.826 -7.742 -12.318 1.00 96.81 89 LYS A N 1
ATOM 672 C CA . LYS A 1 89 ? 9.396 -7.761 -10.967 1.00 96.81 89 LYS A CA 1
ATOM 673 C C . LYS A 1 89 ? 8.745 -6.717 -10.059 1.00 96.81 89 LYS A C 1
ATOM 675 O O . LYS A 1 89 ? 8.436 -7.030 -8.914 1.00 96.81 89 LYS A O 1
ATOM 680 N N . ALA A 1 90 ? 8.505 -5.505 -10.559 1.00 96.44 90 ALA A N 1
ATOM 681 C CA . ALA A 1 90 ? 7.809 -4.464 -9.806 1.00 96.44 90 ALA A CA 1
ATOM 682 C C . ALA A 1 90 ? 6.376 -4.887 -9.444 1.00 96.44 90 ALA A C 1
ATOM 684 O O . ALA A 1 90 ? 5.986 -4.759 -8.287 1.00 96.44 90 ALA A O 1
ATOM 685 N N . ALA A 1 91 ? 5.631 -5.461 -10.395 1.00 95.31 91 ALA A N 1
ATOM 686 C CA . ALA A 1 91 ? 4.287 -5.980 -10.147 1.00 95.31 91 ALA A CA 1
ATOM 687 C C . ALA A 1 91 ? 4.290 -7.075 -9.068 1.00 95.31 91 ALA A C 1
ATOM 689 O O . ALA A 1 91 ? 3.524 -6.994 -8.114 1.00 95.31 91 ALA A O 1
ATOM 690 N N . ARG A 1 92 ? 5.214 -8.041 -9.156 1.00 93.38 92 ARG A N 1
ATOM 691 C CA . ARG A 1 92 ? 5.363 -9.095 -8.141 1.00 93.38 92 ARG A CA 1
ATOM 692 C C . ARG A 1 92 ? 5.742 -8.545 -6.764 1.00 93.38 92 ARG A C 1
ATOM 694 O O . ARG A 1 92 ? 5.272 -9.051 -5.754 1.00 93.38 92 ARG A O 1
ATOM 701 N N . ASN A 1 93 ? 6.598 -7.529 -6.698 1.00 91.56 93 ASN A N 1
ATOM 702 C CA . ASN A 1 93 ? 6.967 -6.917 -5.421 1.00 91.56 93 ASN A CA 1
ATOM 703 C C . ASN A 1 93 ? 5.775 -6.211 -4.758 1.00 91.56 93 ASN A C 1
ATOM 705 O O . ASN A 1 93 ? 5.639 -6.282 -3.540 1.00 91.56 93 ASN A O 1
ATOM 709 N N . LEU A 1 94 ? 4.919 -5.552 -5.546 1.00 90.00 94 LEU A N 1
ATOM 710 C CA . LEU A 1 94 ? 3.686 -4.940 -5.043 1.00 90.00 94 LEU A CA 1
ATOM 711 C C . LEU A 1 94 ? 2.693 -6.000 -4.559 1.00 90.00 94 LEU A C 1
ATOM 713 O O . LEU A 1 94 ? 2.158 -5.868 -3.466 1.00 90.00 94 LEU A O 1
ATOM 717 N N . ASP A 1 95 ? 2.512 -7.071 -5.326 1.00 88.06 95 ASP A N 1
ATOM 718 C CA . ASP A 1 95 ? 1.681 -8.222 -4.957 1.00 88.06 95 ASP A CA 1
ATOM 719 C C . ASP A 1 95 ? 2.119 -8.840 -3.616 1.00 88.06 95 ASP A C 1
ATOM 721 O O . ASP A 1 95 ? 1.323 -8.997 -2.691 1.00 88.06 95 ASP A O 1
ATOM 725 N N . MET A 1 96 ? 3.428 -9.057 -3.452 1.00 86.44 96 MET A N 1
ATOM 726 C CA . MET A 1 96 ? 4.008 -9.525 -2.193 1.00 86.44 96 MET A CA 1
ATOM 727 C C . MET A 1 96 ? 3.805 -8.538 -1.039 1.00 86.44 96 MET A C 1
ATOM 729 O O . MET A 1 96 ? 3.643 -8.981 0.093 1.00 86.44 96 MET A O 1
ATOM 733 N N . LEU A 1 97 ? 3.835 -7.223 -1.278 1.00 83.31 97 LEU A N 1
ATOM 734 C CA . LEU A 1 97 ? 3.582 -6.226 -0.232 1.00 83.31 97 LEU A CA 1
ATOM 735 C C . LEU A 1 97 ? 2.122 -6.272 0.233 1.00 83.31 97 LEU A C 1
ATOM 737 O O . LEU A 1 97 ? 1.872 -6.263 1.437 1.00 83.31 97 LEU A O 1
ATOM 741 N N . VAL A 1 98 ? 1.182 -6.367 -0.709 1.00 77.25 98 VAL A N 1
ATOM 742 C CA . VAL A 1 98 ? -0.255 -6.443 -0.422 1.00 77.25 98 VAL A CA 1
ATOM 743 C C 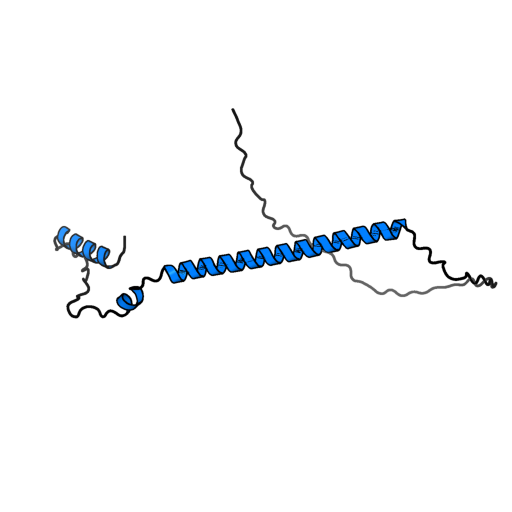. VAL A 1 98 ? -0.571 -7.736 0.332 1.00 77.25 98 VAL A C 1
ATOM 745 O O . VAL A 1 98 ? -1.080 -7.681 1.449 1.00 77.25 98 VAL A O 1
ATOM 748 N N . HIS A 1 99 ? -0.164 -8.894 -0.190 1.00 73.69 99 HIS A N 1
ATOM 749 C CA . HIS A 1 99 ? -0.512 -10.186 0.408 1.00 73.69 99 HIS A CA 1
ATOM 750 C C . HIS A 1 99 ? 0.284 -10.545 1.668 1.00 73.69 99 HIS A C 1
ATOM 752 O O . HIS A 1 99 ? -0.219 -11.278 2.513 1.00 73.69 99 HIS A O 1
ATOM 758 N N . ARG A 1 100 ? 1.504 -10.022 1.854 1.00 66.12 100 ARG A N 1
ATOM 759 C CA . ARG A 1 100 ? 2.247 -10.205 3.116 1.00 66.12 100 ARG A CA 1
ATOM 760 C C . ARG A 1 100 ? 1.692 -9.345 4.251 1.00 66.12 100 ARG A C 1
ATOM 762 O O . ARG A 1 100 ? 1.922 -9.674 5.412 1.00 66.12 100 ARG A O 1
ATOM 769 N N . SER A 1 101 ? 1.027 -8.234 3.933 1.00 67.06 101 SER A N 1
ATOM 770 C CA . SER A 1 101 ? 0.447 -7.357 4.955 1.00 67.06 101 SER A CA 1
ATOM 771 C C . SER A 1 101 ? -0.813 -7.941 5.596 1.00 67.06 101 SER A C 1
ATOM 773 O O . SER A 1 101 ? -1.161 -7.562 6.714 1.00 67.06 101 SER A O 1
ATOM 775 N N . GLU A 1 102 ? -1.463 -8.901 4.937 1.00 76.50 102 GLU A N 1
ATOM 776 C CA . GLU A 1 102 ? -2.607 -9.599 5.507 1.00 76.50 102 GLU A CA 1
ATOM 777 C C . GLU A 1 102 ? -2.134 -10.585 6.581 1.00 76.50 102 GLU A C 1
ATOM 779 O O . GLU A 1 102 ? -1.490 -11.603 6.319 1.00 76.50 102 GLU A O 1
ATOM 784 N N . SER A 1 103 ? -2.443 -10.260 7.834 1.00 83.31 103 SER A N 1
ATOM 785 C CA . SER A 1 103 ? -2.187 -11.136 8.970 1.00 83.31 103 SER A CA 1
ATOM 786 C C . SER A 1 103 ? -3.057 -12.395 8.857 1.00 83.31 103 SER A C 1
ATOM 788 O O . SER A 1 103 ? -4.240 -12.284 8.521 1.00 83.31 103 SER A O 1
ATOM 790 N N . PRO A 1 104 ? -2.563 -13.595 9.233 1.00 84.81 104 PRO A N 1
ATOM 791 C CA . PRO A 1 104 ? -3.399 -14.800 9.294 1.00 84.81 104 PRO A CA 1
ATOM 792 C C . PRO A 1 104 ? -4.581 -14.656 10.271 1.00 84.81 104 PRO A C 1
ATOM 794 O O . PRO A 1 104 ? -5.484 -15.493 10.288 1.00 84.81 104 PRO A O 1
ATOM 797 N N . PHE A 1 105 ? -4.581 -13.602 11.092 1.00 86.81 105 PHE A N 1
ATOM 798 C CA . PHE A 1 105 ? -5.646 -13.277 12.027 1.00 86.81 105 PHE A CA 1
ATOM 799 C C . PHE A 1 105 ? -6.662 -12.262 11.487 1.00 86.81 105 PHE A C 1
ATOM 801 O O . PHE A 1 105 ? -7.722 -12.168 12.092 1.00 86.81 105 PHE A O 1
ATOM 808 N N . THR A 1 106 ? -6.399 -11.551 10.379 1.00 87.56 106 THR A N 1
ATOM 809 C CA . THR A 1 106 ? -7.259 -10.452 9.886 1.00 87.56 106 THR A CA 1
ATOM 810 C C . THR A 1 106 ? -8.715 -10.891 9.741 1.00 87.56 106 THR A C 1
ATOM 812 O O . THR A 1 106 ? -9.569 -10.382 10.455 1.00 87.56 106 THR A O 1
ATOM 815 N N . LYS A 1 107 ? -8.989 -11.944 8.956 1.00 88.94 107 LYS A N 1
ATOM 816 C CA . LYS A 1 107 ? -10.360 -12.467 8.781 1.00 88.94 107 LYS A CA 1
ATOM 817 C C . LYS A 1 107 ? -11.017 -12.871 10.098 1.00 88.94 107 LYS A C 1
ATOM 819 O O . LYS A 1 107 ? -12.175 -12.565 10.338 1.00 88.94 107 LYS A O 1
ATOM 824 N N . ARG A 1 108 ? -10.262 -13.545 10.973 1.00 91.69 108 ARG A N 1
ATOM 825 C CA . ARG A 1 108 ? -10.777 -13.985 12.276 1.00 91.69 108 ARG A CA 1
ATOM 826 C C . ARG A 1 108 ? -11.160 -12.795 13.149 1.00 91.69 108 ARG A C 1
ATOM 828 O O . ARG A 1 108 ? -12.141 -12.898 13.867 1.00 91.69 108 ARG A O 1
ATOM 835 N N . VAL A 1 109 ? -10.368 -11.725 13.130 1.00 90.44 109 VAL A N 1
ATOM 836 C CA . VAL A 1 109 ? -10.619 -10.508 13.908 1.00 90.44 109 VAL A CA 1
ATOM 837 C C . VAL A 1 109 ? -11.804 -9.735 13.327 1.00 90.44 109 VAL A C 1
ATOM 839 O O . VAL A 1 109 ? -12.674 -9.344 14.096 1.00 90.44 109 VAL A O 1
ATOM 842 N N . ASP A 1 110 ? -11.878 -9.589 12.002 1.00 89.00 110 ASP A N 1
ATOM 843 C CA . ASP A 1 110 ? -12.957 -8.866 11.312 1.00 89.00 110 ASP A CA 1
ATOM 844 C C . ASP A 1 110 ? -14.324 -9.556 11.465 1.00 89.00 110 ASP A C 1
ATOM 846 O O . ASP A 1 110 ? -15.351 -8.896 11.607 1.00 89.00 110 ASP A O 1
ATOM 850 N N . GLU A 1 111 ? -14.345 -10.891 11.465 1.00 93.69 111 GLU A N 1
ATOM 851 C CA . GLU A 1 111 ? -15.562 -11.695 11.639 1.00 93.69 111 GLU A CA 1
ATOM 852 C C . GLU A 1 111 ? -15.913 -11.940 13.117 1.00 93.69 111 GLU A C 1
ATOM 854 O O . GLU A 1 111 ? -16.967 -12.509 13.419 1.00 93.69 111 GLU A O 1
ATOM 859 N N . TYR A 1 112 ? -15.050 -11.542 14.062 1.00 92.75 112 TYR A N 1
ATOM 860 C CA . TYR A 1 112 ? -15.290 -11.800 15.477 1.00 92.75 112 TYR A CA 1
ATOM 861 C C . TYR A 1 112 ? -16.429 -10.912 15.998 1.00 92.75 112 TYR A C 1
ATOM 863 O O . TYR A 1 112 ? -16.312 -9.683 15.977 1.00 92.75 112 TYR A O 1
ATOM 871 N N . PRO A 1 113 ? -17.527 -11.487 16.523 1.00 91.38 113 PRO A N 1
ATOM 872 C CA . PRO A 1 113 ? -18.610 -10.681 17.058 1.00 91.38 113 PRO A CA 1
ATOM 873 C C . PRO A 1 113 ? -18.131 -9.911 18.290 1.00 91.38 113 PRO A C 1
ATOM 875 O O . PRO A 1 113 ? -17.430 -10.447 19.152 1.00 91.38 113 PRO A O 1
ATOM 878 N N . LEU A 1 114 ? -18.568 -8.657 18.416 1.00 89.94 114 LEU A N 1
ATOM 879 C CA . LEU A 1 114 ? -18.354 -7.892 19.640 1.00 89.94 114 LEU A CA 1
ATOM 880 C C . LEU A 1 114 ? -18.891 -8.685 20.846 1.00 89.94 114 LEU A C 1
ATOM 882 O O . LEU A 1 114 ? -20.023 -9.180 20.798 1.00 89.94 114 LEU A O 1
ATOM 886 N N . PRO A 1 115 ? -18.119 -8.813 21.942 1.00 90.88 115 PRO A N 1
ATOM 887 C CA . PRO A 1 115 ? -18.583 -9.514 23.131 1.00 90.88 115 PRO A CA 1
ATOM 888 C C . PRO A 1 115 ? -19.920 -8.949 23.623 1.00 90.88 115 PRO A C 1
ATOM 890 O O . PRO A 1 115 ? -20.081 -7.737 23.718 1.00 90.88 115 PRO A O 1
ATOM 893 N N . ALA A 1 116 ? -20.861 -9.802 24.037 1.00 93.19 116 ALA A N 1
ATOM 894 C CA . ALA A 1 116 ? -22.200 -9.367 24.470 1.00 93.19 116 ALA A CA 1
ATOM 895 C C . ALA A 1 116 ? -22.201 -8.389 25.667 1.00 93.19 116 ALA A C 1
ATOM 897 O O . ALA A 1 116 ? -23.201 -7.729 25.950 1.00 93.19 116 ALA A O 1
ATOM 898 N N . LYS A 1 117 ? -21.091 -8.321 26.410 1.00 93.50 117 LYS A N 1
ATOM 899 C CA . LYS A 1 117 ? -20.890 -7.403 27.540 1.00 93.50 117 LYS A CA 1
ATOM 900 C C . LYS A 1 117 ? -20.134 -6.130 27.152 1.00 93.50 117 LYS A C 1
ATOM 902 O O . LYS A 1 117 ? -19.979 -5.256 27.997 1.00 93.50 117 LYS A O 1
ATOM 907 N N . PHE A 1 118 ? -19.672 -6.020 25.906 1.00 89.81 118 PHE A N 1
ATOM 908 C CA . PHE A 1 118 ? -19.001 -4.828 25.414 1.00 89.81 118 PHE A CA 1
ATOM 909 C C . PHE A 1 118 ? -19.981 -3.654 25.408 1.00 89.81 118 PHE A C 1
ATOM 911 O O . PHE A 1 118 ? -21.080 -3.729 24.854 1.00 89.81 118 PHE A O 1
ATOM 918 N N . LYS A 1 119 ? -19.581 -2.564 26.056 1.00 87.94 119 LYS A N 1
ATOM 919 C CA . LYS A 1 119 ? -20.292 -1.291 26.052 1.00 87.94 119 LYS A CA 1
ATOM 920 C C . LYS A 1 119 ? -19.369 -0.274 25.408 1.00 87.94 119 LYS A C 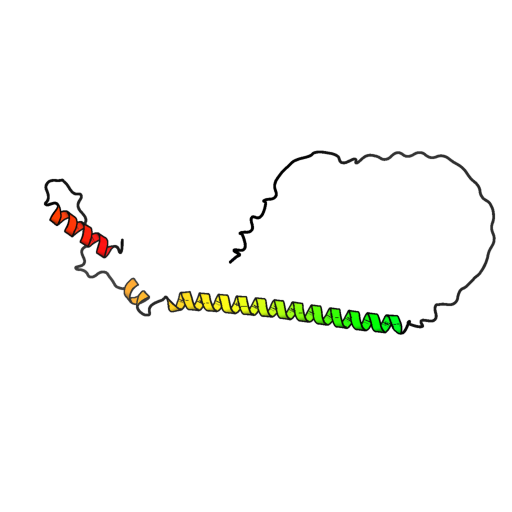1
ATOM 922 O O . LYS A 1 119 ? -18.242 -0.111 25.865 1.00 87.94 119 LYS A O 1
ATOM 927 N N . VAL A 1 120 ? -19.845 0.385 24.354 1.00 85.56 120 VAL A N 1
ATOM 928 C CA . VAL A 1 120 ? -19.125 1.511 23.757 1.00 85.56 120 VAL A CA 1
ATOM 929 C C . VAL A 1 120 ? -19.068 2.619 24.812 1.00 85.56 120 VAL A C 1
ATOM 931 O O . VAL A 1 120 ? -20.137 3.053 25.255 1.00 85.56 120 VAL A O 1
ATOM 934 N N . PRO A 1 121 ? -17.874 3.060 25.247 1.00 85.12 121 PRO A N 1
ATOM 935 C CA . PRO A 1 121 ? -17.766 4.188 26.159 1.00 85.12 121 PRO A CA 1
ATOM 936 C C . PRO A 1 121 ? -18.341 5.428 25.472 1.00 85.12 121 PRO A C 1
ATOM 938 O O . PRO A 1 121 ? -17.948 5.753 24.351 1.00 85.12 121 PRO A O 1
ATOM 941 N N . GLN A 1 122 ? -19.285 6.100 26.123 1.00 85.00 122 GLN A N 1
ATOM 942 C CA . GLN A 1 122 ? -19.806 7.378 25.650 1.00 85.00 122 GLN A CA 1
ATOM 943 C C . GLN A 1 122 ? -19.025 8.491 26.338 1.00 85.00 122 GLN A C 1
ATOM 945 O O . GLN A 1 122 ? -18.907 8.499 27.562 1.00 85.00 122 GLN A O 1
ATOM 950 N N . LEU A 1 123 ? -18.466 9.406 25.548 1.00 89.19 123 LEU A N 1
ATOM 951 C CA . LEU A 1 123 ? -17.876 10.623 26.081 1.00 89.19 123 LEU A CA 1
ATOM 952 C C . LEU A 1 123 ? -18.999 11.641 26.273 1.00 89.19 123 LEU A C 1
ATOM 954 O O . LEU A 1 123 ? -19.529 12.162 25.292 1.00 89.19 123 LEU A O 1
ATOM 958 N N . GLU A 1 124 ? -19.375 11.901 27.521 1.00 85.19 124 GLU A N 1
ATOM 959 C CA . GLU A 1 124 ? -20.274 13.015 27.819 1.00 85.19 124 GLU A CA 1
ATOM 960 C C . GLU A 1 124 ? -19.570 14.345 27.560 1.00 85.19 124 GLU A C 1
ATOM 962 O O . GLU A 1 124 ? -18.347 14.421 27.595 1.00 85.19 124 GLU A O 1
ATOM 967 N N . THR A 1 125 ? -20.326 15.405 27.287 1.00 89.12 125 THR A N 1
ATOM 968 C CA . THR A 1 125 ? -19.771 16.757 27.187 1.00 89.12 125 THR A CA 1
ATOM 969 C C . THR A 1 125 ? -19.432 17.289 28.573 1.00 89.12 125 THR A C 1
ATOM 971 O O . THR A 1 125 ? -20.217 17.117 29.503 1.00 89.12 125 THR A O 1
ATOM 974 N N . PHE A 1 126 ? -18.302 17.983 28.711 1.00 92.38 126 PHE A N 1
ATOM 975 C CA . PHE A 1 126 ? -17.955 18.636 29.970 1.00 92.38 126 PHE A CA 1
ATOM 976 C C . PHE A 1 126 ? -18.946 19.768 30.280 1.00 92.38 126 PHE A C 1
ATOM 978 O O . PHE A 1 126 ? -19.046 20.731 29.521 1.00 92.38 126 PHE A O 1
ATOM 985 N N . ASP A 1 127 ? -19.674 19.647 31.389 1.00 89.81 127 ASP A N 1
ATOM 986 C CA . ASP A 1 127 ? -20.711 20.594 31.826 1.00 89.81 127 ASP A CA 1
ATOM 987 C C . ASP A 1 127 ? -20.188 21.670 32.797 1.00 89.81 127 ASP A C 1
ATOM 989 O O . ASP A 1 127 ? -20.927 22.578 33.172 1.00 89.81 127 ASP A O 1
ATOM 993 N N . GLY A 1 128 ? -18.918 21.578 33.208 1.00 90.94 128 GLY A N 1
ATOM 994 C CA . GLY A 1 128 ? -18.298 22.470 34.191 1.00 90.94 128 GLY A CA 1
ATOM 995 C C . GLY A 1 128 ? -18.637 22.160 35.652 1.00 90.94 128 GLY A C 1
ATOM 996 O O . GLY A 1 128 ? -18.060 22.783 36.541 1.00 90.94 128 GLY A O 1
ATOM 997 N N . PHE A 1 129 ? -19.532 21.206 35.912 1.00 91.81 129 PHE A N 1
ATOM 998 C CA . PHE A 1 129 ? -19.936 20.786 37.256 1.00 91.81 129 PHE A CA 1
ATOM 999 C C . PHE A 1 129 ? -19.279 19.470 37.686 1.00 91.81 129 PHE A C 1
ATOM 1001 O O . PHE A 1 129 ? -19.137 19.226 38.885 1.00 91.81 129 PHE A O 1
ATOM 1008 N N . LYS A 1 130 ? -18.883 18.614 36.735 1.00 88.38 130 LYS A N 1
ATOM 1009 C CA . LYS A 1 130 ? -18.092 17.402 37.012 1.00 88.38 130 LYS A CA 1
ATOM 1010 C C . LYS A 1 130 ? -16.644 17.739 37.374 1.00 88.38 130 LYS A C 1
ATOM 1012 O O . LYS A 1 130 ? -16.117 18.768 36.952 1.00 88.38 130 LYS A O 1
ATOM 1017 N N . ASP A 1 131 ? -15.987 16.832 38.100 1.00 93.44 131 ASP A N 1
ATOM 1018 C CA . ASP A 1 131 ? -14.542 16.909 38.326 1.00 93.44 131 ASP A CA 1
ATOM 1019 C C . ASP A 1 131 ? -13.808 16.908 36.966 1.00 93.44 131 ASP A C 1
ATOM 1021 O O . ASP A 1 131 ? -13.999 15.989 36.156 1.00 93.44 131 ASP A O 1
ATOM 1025 N N . PRO A 1 132 ? -12.973 17.924 36.677 1.00 93.00 132 PRO A N 1
ATOM 1026 C CA . PRO A 1 132 ? -12.171 17.959 35.459 1.00 93.00 132 PRO A CA 1
ATOM 1027 C C . PRO A 1 132 ? -11.280 16.722 35.262 1.00 93.00 132 PRO A C 1
ATOM 1029 O O . PRO A 1 132 ? -11.017 16.341 34.118 1.00 93.00 132 PRO A O 1
ATOM 1032 N N . LEU A 1 133 ? -10.803 16.088 36.340 1.00 93.94 133 LEU A N 1
ATOM 1033 C CA . LEU A 1 133 ? -9.947 14.902 36.253 1.00 93.94 133 LEU A CA 1
ATOM 1034 C C . LEU A 1 133 ? -10.723 13.669 35.774 1.00 93.94 133 LEU A C 1
ATOM 1036 O O . LEU A 1 133 ? -10.246 12.978 34.870 1.00 93.94 133 LEU A O 1
ATOM 1040 N N . ASP A 1 134 ? -11.938 13.459 36.282 1.00 90.50 134 ASP A N 1
ATOM 1041 C CA . ASP A 1 134 ? -12.818 12.356 35.867 1.00 90.50 134 ASP A CA 1
ATOM 1042 C C . ASP A 1 134 ? -13.202 12.465 34.383 1.00 90.50 134 ASP A C 1
ATOM 1044 O O . ASP A 1 134 ? -13.226 11.475 33.636 1.00 90.50 134 ASP A O 1
ATOM 1048 N N . TYR A 1 135 ? -13.458 13.695 33.922 1.00 92.31 135 TYR A N 1
ATOM 1049 C CA . TYR A 1 135 ? -13.715 13.966 32.510 1.00 92.31 135 TYR A CA 1
ATOM 1050 C C . TYR A 1 135 ? -12.505 13.603 31.638 1.00 92.31 135 TYR A C 1
ATOM 1052 O O . TYR A 1 135 ? -12.646 12.933 30.610 1.00 92.31 135 TYR A O 1
ATOM 1060 N N . LEU A 1 136 ? -11.299 13.999 32.059 1.00 92.56 136 LEU A N 1
ATOM 1061 C CA . LEU A 1 136 ? -10.068 13.679 31.338 1.00 92.56 136 LEU A CA 1
ATOM 1062 C C . LEU A 1 136 ? -9.794 12.171 31.284 1.00 92.56 136 LEU A C 1
ATOM 1064 O O . LEU A 1 136 ? -9.311 11.685 30.259 1.00 92.56 136 LEU A O 1
ATOM 1068 N N . ASP A 1 137 ? -10.097 11.419 32.343 1.00 91.81 137 ASP A N 1
ATOM 1069 C CA . ASP A 1 137 ? -9.977 9.955 32.339 1.00 91.81 137 ASP A CA 1
ATOM 1070 C C . ASP A 1 137 ? -10.919 9.297 31.327 1.00 91.81 137 ASP A C 1
ATOM 1072 O O . ASP A 1 137 ? -10.505 8.416 30.558 1.00 91.81 137 ASP A O 1
ATOM 1076 N N . SER A 1 138 ? -12.158 9.782 31.253 1.00 91.00 138 SER A N 1
ATOM 1077 C CA . SER A 1 138 ? -13.147 9.325 30.271 1.00 91.00 138 SER A CA 1
ATOM 1078 C C . SER A 1 138 ? -12.694 9.635 28.840 1.00 91.00 138 SER A C 1
ATOM 1080 O O . SER A 1 138 ? -12.682 8.751 27.978 1.00 91.00 138 SER 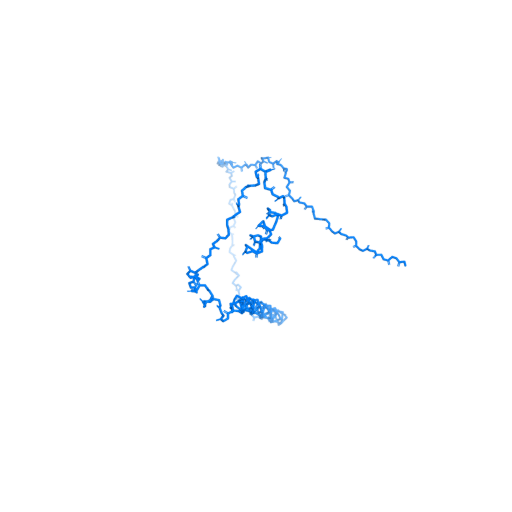A O 1
ATOM 1082 N N . PHE A 1 139 ? -12.217 10.860 28.601 1.00 91.00 139 PHE A N 1
ATOM 1083 C CA . PHE A 1 139 ? -11.673 11.289 27.311 1.00 91.00 139 PHE A CA 1
ATOM 1084 C C . PHE A 1 139 ? -10.477 10.433 26.866 1.00 91.00 139 PHE A C 1
ATOM 1086 O O . PHE A 1 139 ? -10.458 9.916 25.746 1.00 91.00 139 PHE A O 1
ATOM 1093 N N . ARG A 1 140 ? -9.494 10.215 27.752 1.00 91.12 140 ARG A N 1
ATOM 1094 C CA . ARG A 1 140 ? -8.318 9.373 27.464 1.00 91.12 140 ARG A CA 1
ATOM 1095 C C . ARG A 1 140 ? -8.706 7.938 27.124 1.00 91.12 140 ARG A C 1
ATOM 1097 O O . ARG A 1 140 ? -8.090 7.332 26.248 1.00 91.12 140 ARG A O 1
ATOM 1104 N N . THR A 1 141 ? -9.704 7.393 27.813 1.00 90.81 141 THR A N 1
ATOM 1105 C CA . THR A 1 141 ? -10.202 6.035 27.561 1.00 90.81 141 THR A CA 1
ATOM 1106 C C . THR A 1 141 ? -10.769 5.910 26.147 1.00 90.81 141 THR A C 1
ATOM 1108 O O . THR A 1 141 ? -10.435 4.958 25.441 1.00 90.81 141 THR A O 1
ATOM 1111 N N . VAL A 1 142 ? -11.550 6.897 25.697 1.00 90.88 142 VAL A N 1
ATOM 1112 C CA . VAL A 1 142 ? -12.104 6.928 24.332 1.00 90.88 142 VAL A CA 1
ATOM 1113 C C . VAL A 1 142 ? -11.006 7.084 23.278 1.00 90.88 142 VAL A C 1
ATOM 1115 O O . VAL A 1 142 ? -10.989 6.324 22.311 1.00 90.88 142 VAL A O 1
ATOM 1118 N N . MET A 1 143 ? -10.043 7.985 23.493 1.00 90.81 143 MET A N 1
ATOM 1119 C CA . MET A 1 143 ? -8.908 8.185 22.579 1.00 90.81 143 MET A CA 1
ATOM 1120 C C . MET A 1 143 ? -8.097 6.901 22.362 1.00 90.81 143 MET A C 1
ATOM 1122 O O . MET A 1 143 ? -7.795 6.530 21.229 1.00 90.81 143 MET A O 1
ATOM 1126 N N . ARG A 1 144 ? -7.805 6.168 23.446 1.00 89.56 144 ARG A N 1
ATOM 1127 C CA . ARG A 1 144 ? -7.092 4.882 23.375 1.00 89.56 144 ARG A CA 1
ATOM 1128 C C . ARG A 1 144 ? -7.868 3.824 22.592 1.00 89.56 144 ARG A C 1
ATOM 1130 O O . ARG A 1 144 ? -7.251 3.035 21.886 1.00 89.56 144 ARG A O 1
ATOM 1137 N N . LEU A 1 145 ? -9.195 3.799 22.721 1.00 87.56 145 LEU A N 1
ATOM 1138 C CA . LEU A 1 145 ? -10.044 2.826 22.032 1.00 87.56 145 LEU A CA 1
ATOM 1139 C C . LEU A 1 145 ? -10.153 3.108 20.525 1.00 87.56 145 LEU A C 1
ATOM 1141 O O . LEU A 1 145 ? -10.221 2.170 19.738 1.00 87.56 145 LEU A O 1
ATOM 1145 N N . GLN A 1 146 ? -10.168 4.380 20.124 1.00 85.31 146 GLN A N 1
ATOM 1146 C CA . GLN A 1 146 ? -10.332 4.786 18.722 1.00 85.31 146 GLN A CA 1
ATOM 1147 C C . GLN A 1 146 ? -9.023 4.781 17.918 1.00 85.31 146 GLN A C 1
ATOM 1149 O O . GLN A 1 146 ? -9.058 4.949 16.703 1.00 85.31 146 GLN A O 1
ATOM 1154 N N . GLY A 1 147 ? -7.871 4.575 18.567 1.00 80.19 147 GLY A N 1
ATOM 1155 C CA . GLY A 1 147 ? -6.568 4.591 17.894 1.00 80.19 147 GLY A CA 1
ATOM 1156 C C . GLY A 1 147 ? -6.150 5.980 17.401 1.00 80.19 147 GLY A C 1
ATOM 1157 O O . GLY A 1 147 ? -5.221 6.095 16.606 1.00 80.19 147 GLY A O 1
ATOM 1158 N N . SER A 1 148 ? -6.827 7.027 17.873 1.00 64.44 148 SER A N 1
ATOM 1159 C CA . SER A 1 148 ? -6.502 8.423 17.609 1.00 64.44 148 SER A CA 1
ATOM 1160 C C . SER A 1 148 ? -5.297 8.801 18.475 1.00 64.44 148 SER A C 1
ATOM 1162 O O . SER A 1 148 ? -5.463 9.092 19.659 1.00 64.44 148 SER A O 1
ATOM 1164 N N . SER A 1 149 ? -4.079 8.719 17.930 1.00 49.25 149 SER A N 1
ATOM 1165 C CA . SER A 1 149 ? -2.873 9.271 18.572 1.00 49.25 149 SER A CA 1
ATOM 1166 C C . SER A 1 149 ? -2.666 10.727 18.196 1.00 49.25 149 SER A C 1
ATOM 1168 O O . SER A 1 149 ? -2.730 10.991 16.973 1.00 49.25 149 SER A O 1
#

Organism: Fagus sylvatica (NCBI:txid28930)

Radius of gyration: 43.62 Å; chains: 1; bounding box: 61×52×126 Å

Secondary structure (DSSP, 8-state):
---PPP-PPPPPP---------------------------------PPPP-----HHHHHHHHHHHHHHHHHHHHHHHHHHHHHHHHHHHHHHHHHHHHHHS-TTHHHHHTPPPPTT--PPP-PPP-SSS-HHHHHHHHHHHHHHHT--

Sequence (149 aa):
MALLRSRGEIPSPGQGQNGEEIPRNGAGRNQNQNQNDEGSSANQNRVPHPSQVADPTKSAADARAAKLKEELKEMREQMKEMKSQVKAKAARNLDMLVHRSESPFTKRVDEYPLPAKFKVPQLETFDGFKDPLDYLDSFRTVMRLQGSS